Protein AF-A0A7G8DFV8-F1 (afdb_monomer_lite)

Secondary structure (DSSP, 8-state):
-HHHHHHHHHHHTT--SSPPHHHHHHHHHHHHHHHHHHHHHHHHH--

Sequence (47 aa):
MKKRLVSIDGELAKHRGPASERQSDLLRMRRETLLEMRDAERAFWGD

pLDDT: mean 91.1, s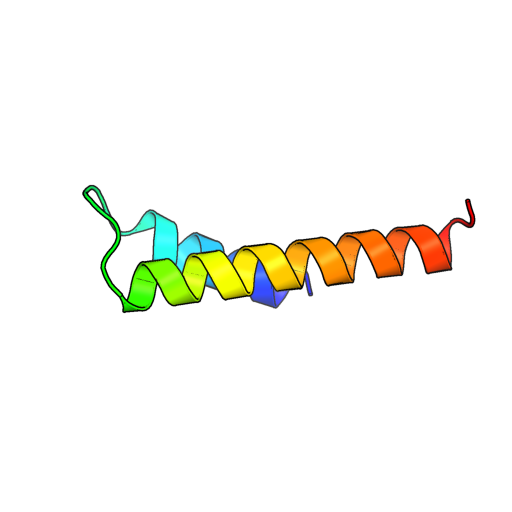td 7.7, range [58.31, 98.12]

Structure (mmCIF, N/CA/C/O backbone):
data_AF-A0A7G8DFV8-F1
#
_entry.id   AF-A0A7G8DFV8-F1
#
loop_
_atom_site.group_PDB
_atom_site.id
_atom_site.type_symbol
_atom_site.label_atom_id
_atom_site.label_alt_id
_atom_site.label_comp_id
_atom_site.label_asym_id
_atom_site.label_entity_id
_atom_site.label_seq_id
_atom_site.pdbx_PDB_ins_code
_atom_site.Cartn_x
_atom_site.Cartn_y
_atom_site.Cartn_z
_atom_site.occupancy
_atom_site.B_iso_or_equiv
_atom_site.auth_seq_id
_atom_s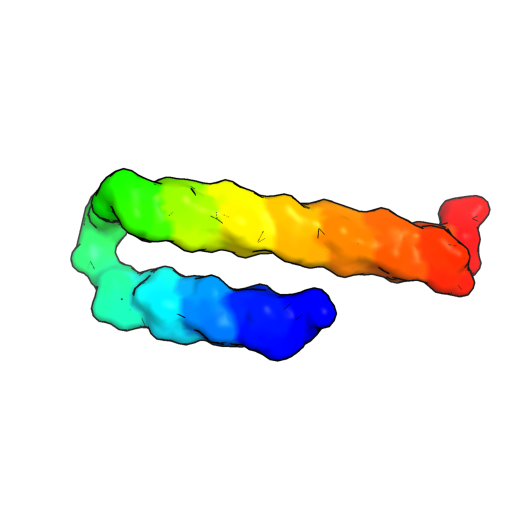ite.auth_comp_id
_atom_site.auth_asym_id
_atom_site.auth_atom_id
_atom_site.pdbx_PDB_model_num
ATOM 1 N N . MET A 1 1 ? 7.954 -6.105 -2.243 1.00 83.06 1 MET A N 1
ATOM 2 C CA . MET A 1 1 ? 6.680 -5.349 -2.195 1.00 83.06 1 MET A CA 1
ATOM 3 C C . MET A 1 1 ? 5.468 -6.229 -1.875 1.00 83.06 1 MET A C 1
ATOM 5 O O . MET A 1 1 ? 4.838 -5.982 -0.858 1.00 83.06 1 MET A O 1
ATOM 9 N N . LYS A 1 2 ? 5.199 -7.323 -2.611 1.00 87.25 2 LYS A N 1
ATOM 10 C CA . LYS A 1 2 ? 4.063 -8.240 -2.340 1.00 87.25 2 LYS A CA 1
ATOM 11 C C . LYS A 1 2 ? 3.945 -8.727 -0.878 1.00 87.25 2 LYS A C 1
ATOM 13 O O . LYS A 1 2 ? 2.861 -8.686 -0.314 1.00 87.25 2 LYS A O 1
ATOM 18 N N . LYS A 1 3 ? 5.057 -9.109 -0.227 1.00 93.19 3 LYS A N 1
ATOM 19 C CA . LYS A 1 3 ? 5.070 -9.495 1.206 1.00 93.19 3 LYS A CA 1
ATOM 20 C C . LYS A 1 3 ? 4.677 -8.345 2.157 1.00 93.19 3 LYS A C 1
ATOM 22 O O . LYS A 1 3 ? 3.981 -8.586 3.135 1.00 93.19 3 LYS A O 1
ATOM 27 N N . ARG A 1 4 ? 5.094 -7.104 1.858 1.00 92.44 4 ARG A N 1
ATOM 28 C CA . ARG A 1 4 ? 4.747 -5.893 2.633 1.00 92.44 4 ARG A CA 1
ATOM 29 C C . ARG A 1 4 ? 3.247 -5.610 2.534 1.00 92.44 4 ARG A C 1
ATOM 31 O O . ARG A 1 4 ? 2.614 -5.401 3.560 1.00 92.44 4 ARG A O 1
ATOM 38 N N . LEU A 1 5 ? 2.685 -5.695 1.326 1.00 94.50 5 LEU A N 1
ATOM 39 C CA . LEU A 1 5 ? 1.254 -5.494 1.084 1.00 94.50 5 LEU A CA 1
ATOM 40 C C . LEU A 1 5 ? 0.389 -6.511 1.847 1.00 94.50 5 LEU A C 1
ATOM 42 O O . LEU A 1 5 ? -0.524 -6.112 2.558 1.00 94.50 5 LEU A O 1
ATOM 46 N N . VAL A 1 6 ? 0.737 -7.803 1.785 1.00 95.56 6 VAL A N 1
ATOM 47 C CA . VAL A 1 6 ? 0.015 -8.869 2.511 1.00 95.56 6 VAL A CA 1
ATOM 48 C C . VAL A 1 6 ? 0.022 -8.641 4.025 1.00 95.56 6 VAL A C 1
ATOM 50 O O . VAL A 1 6 ? -0.990 -8.865 4.681 1.00 95.56 6 VAL A O 1
ATOM 53 N N . SER A 1 7 ? 1.141 -8.174 4.585 1.00 95.06 7 SER A N 1
ATOM 54 C CA . SER A 1 7 ? 1.227 -7.848 6.014 1.00 95.06 7 SER A CA 1
ATOM 55 C C . SER A 1 7 ? 0.276 -6.706 6.397 1.00 95.06 7 SER A C 1
ATOM 57 O O . SER A 1 7 ? -0.485 -6.825 7.356 1.00 95.06 7 SER A O 1
ATOM 59 N N . ILE A 1 8 ? 0.266 -5.627 5.605 1.00 94.06 8 ILE A N 1
ATOM 60 C CA . ILE A 1 8 ? -0.615 -4.471 5.826 1.00 94.06 8 ILE A CA 1
ATOM 61 C C . ILE A 1 8 ? -2.089 -4.883 5.722 1.00 94.06 8 ILE A C 1
ATOM 63 O O . ILE A 1 8 ? -2.887 -4.540 6.594 1.00 94.06 8 ILE A O 1
ATOM 67 N N . ASP A 1 9 ? -2.444 -5.657 4.697 1.00 93.69 9 ASP A N 1
ATOM 68 C CA . ASP A 1 9 ? -3.809 -6.154 4.505 1.00 93.69 9 ASP A CA 1
ATOM 69 C C . ASP A 1 9 ? -4.243 -7.079 5.654 1.00 93.69 9 ASP A C 1
ATOM 71 O O . ASP A 1 9 ? -5.375 -6.987 6.127 1.00 93.69 9 ASP A O 1
ATOM 75 N N . GLY A 1 10 ? -3.335 -7.920 6.161 1.00 94.31 10 GLY A N 1
ATOM 76 C CA . GLY A 1 10 ? -3.589 -8.782 7.316 1.00 94.31 10 GLY A CA 1
ATOM 77 C C . GLY A 1 10 ? -3.855 -8.009 8.611 1.00 94.31 10 GLY A C 1
ATOM 78 O O . GLY A 1 10 ? -4.699 -8.421 9.403 1.00 94.31 10 GLY A O 1
ATOM 79 N N . GLU A 1 11 ? -3.175 -6.881 8.832 1.00 92.06 11 GLU A N 1
ATOM 80 C CA . GLU A 1 11 ? -3.444 -5.986 9.967 1.00 92.06 11 GLU A CA 1
ATOM 81 C C . GLU A 1 11 ? -4.784 -5.250 9.806 1.00 92.06 11 GLU A C 1
ATOM 83 O O . GLU A 1 11 ? -5.559 -5.161 10.758 1.00 92.06 11 GLU A O 1
ATOM 88 N N . LEU A 1 12 ? -5.096 -4.767 8.598 1.00 91.06 12 LEU A N 1
ATOM 89 C CA . LEU A 1 12 ? -6.348 -4.057 8.314 1.00 91.06 12 LEU A CA 1
ATOM 90 C C . LEU A 1 12 ? -7.582 -4.969 8.409 1.00 91.06 12 LEU A C 1
ATOM 92 O O . LEU A 1 12 ? -8.627 -4.531 8.890 1.00 91.06 12 LEU A O 1
ATOM 96 N N . ALA A 1 13 ? -7.465 -6.238 8.007 1.00 90.12 13 ALA A N 1
ATOM 97 C CA . ALA A 1 13 ? -8.572 -7.199 7.989 1.00 90.12 13 ALA A CA 1
ATOM 98 C C . ALA A 1 13 ? -9.112 -7.573 9.383 1.00 90.12 13 ALA A C 1
ATOM 100 O O . ALA A 1 13 ? -10.241 -8.052 9.500 1.00 90.12 13 ALA A O 1
ATOM 101 N N . LYS A 1 14 ? -8.329 -7.358 10.449 1.00 84.75 14 LYS A N 1
ATOM 102 C CA . LYS A 1 14 ? -8.700 -7.719 11.831 1.00 84.75 14 LYS A CA 1
ATOM 103 C C . LYS A 1 14 ? -9.733 -6.777 12.456 1.00 84.75 14 LYS A C 1
ATOM 105 O O . LYS A 1 14 ? -10.231 -7.061 13.543 1.00 84.75 14 LYS A O 1
ATOM 110 N N . HIS A 1 15 ? -10.065 -5.666 11.803 1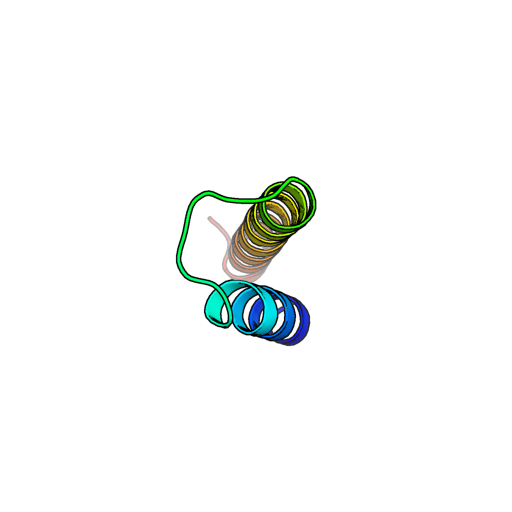.00 77.38 15 HIS A N 1
ATOM 111 C CA . HIS A 1 15 ? -10.897 -4.620 12.387 1.00 77.38 15 HIS A CA 1
ATOM 112 C C . HIS A 1 15 ? -12.182 -4.366 11.596 1.00 77.38 15 HIS A C 1
ATOM 114 O O . HIS A 1 15 ? -12.200 -4.372 10.367 1.00 77.38 15 HIS A O 1
ATOM 120 N N . ARG A 1 16 ? -13.267 -4.091 12.329 1.00 73.00 16 ARG A N 1
ATOM 121 C CA . ARG A 1 16 ? -14.544 -3.599 11.800 1.00 73.00 16 ARG A CA 1
ATOM 122 C C . ARG A 1 16 ? -14.905 -2.315 12.543 1.00 73.00 16 ARG A C 1
ATOM 124 O O . ARG A 1 16 ? -15.071 -2.353 13.757 1.00 73.00 16 ARG A O 1
ATOM 131 N N . GLY A 1 17 ? -14.992 -1.195 11.829 1.00 78.06 17 GLY A N 1
ATOM 132 C CA . GLY A 1 17 ? -15.297 0.122 12.396 1.00 78.06 17 GLY A CA 1
ATOM 133 C C . GLY A 1 17 ? -14.533 1.259 11.706 1.00 78.06 17 GLY A C 1
ATOM 134 O O . GLY A 1 17 ? -13.798 1.002 10.749 1.00 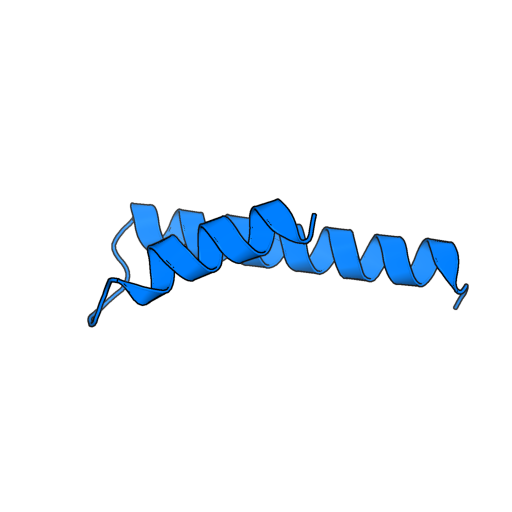78.06 17 GLY A O 1
ATOM 135 N N . PRO A 1 18 ? -14.712 2.511 12.164 1.00 81.06 18 PRO A N 1
ATOM 136 C CA . PRO A 1 18 ? -13.949 3.658 11.677 1.00 81.06 18 PRO A CA 1
ATOM 137 C C . PRO A 1 18 ? -12.445 3.449 11.869 1.00 81.06 18 PRO A C 1
ATOM 139 O O . PRO A 1 18 ? -12.020 2.850 12.856 1.00 81.06 18 PRO A O 1
ATOM 142 N N . ALA A 1 19 ? -11.644 3.960 10.934 1.00 82.19 19 ALA A N 1
ATOM 143 C CA . ALA A 1 19 ? -10.197 3.821 10.996 1.00 82.19 19 ALA A CA 1
ATOM 144 C C . ALA A 1 19 ? -9.621 4.594 12.194 1.00 82.19 19 ALA A C 1
ATOM 146 O O . ALA A 1 19 ? -9.798 5.807 12.297 1.00 82.19 19 ALA A O 1
ATOM 147 N N . SER A 1 20 ? -8.889 3.905 13.070 1.00 90.38 20 S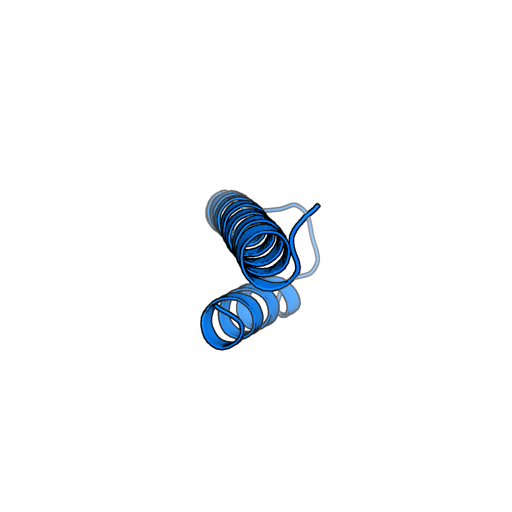ER A N 1
ATOM 148 C CA . SER A 1 20 ? -8.006 4.561 14.038 1.00 90.38 20 SER A CA 1
ATOM 149 C C . SER A 1 20 ? -6.838 5.265 13.330 1.00 90.38 20 SER A C 1
ATOM 151 O O . SER A 1 20 ? -6.586 5.051 12.141 1.00 90.38 20 SER A O 1
ATOM 153 N N . GLU A 1 21 ? -6.083 6.089 14.056 1.00 92.88 21 GLU A N 1
ATOM 154 C CA . GLU A 1 21 ? -4.882 6.755 13.528 1.00 92.88 21 GLU A CA 1
ATOM 155 C C . GLU A 1 21 ? -3.881 5.742 12.945 1.00 92.88 21 GLU A C 1
ATOM 157 O O . GLU A 1 21 ? -3.510 5.831 11.775 1.00 92.88 21 GLU A O 1
ATOM 162 N N . ARG A 1 22 ? -3.585 4.669 13.691 1.00 91.00 22 ARG A N 1
ATOM 163 C CA . ARG A 1 22 ? -2.744 3.558 13.214 1.00 91.00 22 ARG A CA 1
ATOM 164 C C . ARG A 1 22 ? -3.281 2.920 11.929 1.00 91.00 22 ARG A C 1
ATOM 166 O O . ARG A 1 22 ? -2.503 2.517 11.069 1.00 91.00 22 ARG A O 1
ATOM 173 N N . GLN A 1 23 ? -4.600 2.794 11.780 1.00 90.50 23 GLN A N 1
ATOM 174 C CA . GLN A 1 23 ? -5.190 2.253 10.552 1.00 90.50 23 GLN A CA 1
ATOM 175 C C . GLN A 1 23 ? -5.088 3.232 9.387 1.00 90.50 23 GLN A C 1
ATOM 177 O O . GLN A 1 23 ? -4.862 2.805 8.257 1.00 90.50 23 GLN A O 1
ATOM 182 N N . SER A 1 24 ? -5.205 4.529 9.655 1.00 93.44 24 SER A N 1
ATOM 183 C CA . SER A 1 24 ? -4.976 5.570 8.653 1.00 93.44 24 SER A CA 1
ATOM 184 C C . SER A 1 24 ? -3.535 5.519 8.137 1.00 93.44 24 SER A C 1
ATOM 186 O O . SER A 1 24 ? -3.310 5.594 6.928 1.00 93.44 24 SER A O 1
ATOM 188 N N . ASP A 1 25 ? -2.568 5.275 9.022 1.00 95.12 25 ASP A N 1
ATOM 189 C CA . ASP A 1 25 ? -1.170 5.067 8.640 1.00 95.12 25 ASP A CA 1
ATOM 190 C C . ASP A 1 25 ? -0.971 3.780 7.835 1.00 95.12 25 ASP A C 1
ATOM 192 O O . ASP A 1 25 ? -0.300 3.795 6.802 1.00 95.12 25 ASP A O 1
ATOM 196 N N . LEU A 1 26 ? -1.605 2.674 8.241 1.00 94.50 26 LEU A N 1
ATOM 197 C CA . LEU A 1 26 ? -1.601 1.424 7.474 1.00 94.50 26 LEU A CA 1
ATOM 198 C C . LEU A 1 26 ? -2.182 1.618 6.067 1.00 94.50 26 LEU A C 1
ATOM 200 O O . LEU A 1 26 ? -1.597 1.142 5.096 1.00 94.50 26 LEU A O 1
ATOM 204 N N . LEU A 1 27 ? -3.281 2.360 5.927 1.00 93.50 27 LEU A N 1
ATOM 205 C CA . LEU A 1 27 ? -3.876 2.695 4.630 1.00 93.50 27 LEU A CA 1
ATOM 206 C C . LEU A 1 27 ? -2.951 3.577 3.779 1.00 93.50 27 LEU A C 1
ATOM 208 O O . LEU A 1 27 ? -2.847 3.355 2.568 1.00 93.50 27 LEU A O 1
ATOM 212 N N . ARG A 1 28 ? -2.237 4.533 4.388 1.00 96.19 28 ARG A N 1
ATOM 213 C CA . ARG A 1 28 ? -1.235 5.357 3.692 1.00 96.19 28 ARG A CA 1
ATOM 214 C C . ARG A 1 28 ? -0.080 4.500 3.173 1.00 96.19 28 ARG A C 1
ATOM 216 O O . ARG A 1 28 ? 0.206 4.531 1.977 1.00 96.19 28 ARG A O 1
ATOM 223 N N . MET A 1 29 ? 0.487 3.648 4.027 1.00 96.81 29 MET A N 1
ATOM 224 C CA . MET A 1 29 ? 1.548 2.707 3.646 1.00 96.81 29 MET A CA 1
ATOM 225 C C . MET A 1 29 ? 1.087 1.716 2.571 1.00 96.81 29 MET A C 1
ATOM 227 O O . MET A 1 29 ? 1.857 1.359 1.673 1.00 96.81 29 MET A O 1
ATOM 231 N N . ARG A 1 30 ? -0.176 1.274 2.631 1.00 96.38 30 ARG A N 1
ATOM 232 C CA . ARG A 1 30 ? -0.789 0.425 1.603 1.00 96.38 30 ARG A CA 1
ATOM 233 C C . ARG A 1 30 ? -0.803 1.131 0.253 1.00 96.38 30 ARG A C 1
ATOM 235 O O . ARG A 1 30 ? -0.378 0.548 -0.742 1.00 96.38 30 ARG A O 1
ATOM 242 N N . ARG A 1 31 ? -1.272 2.384 0.221 1.00 97.44 31 ARG A N 1
ATOM 243 C CA . ARG A 1 31 ? -1.312 3.212 -0.992 1.00 97.44 31 ARG A CA 1
ATOM 244 C C . ARG A 1 31 ? 0.084 3.398 -1.581 1.00 97.44 31 ARG A C 1
ATOM 246 O O . ARG A 1 31 ? 0.251 3.193 -2.776 1.00 97.44 31 ARG A O 1
ATOM 253 N N . GLU A 1 32 ? 1.066 3.757 -0.761 1.00 98.12 32 GLU A N 1
ATOM 254 C CA . GLU A 1 32 ? 2.460 3.923 -1.198 1.00 98.12 32 GLU A CA 1
ATOM 255 C C . GLU A 1 32 ? 3.017 2.632 -1.802 1.00 98.12 32 GLU A C 1
ATOM 257 O O .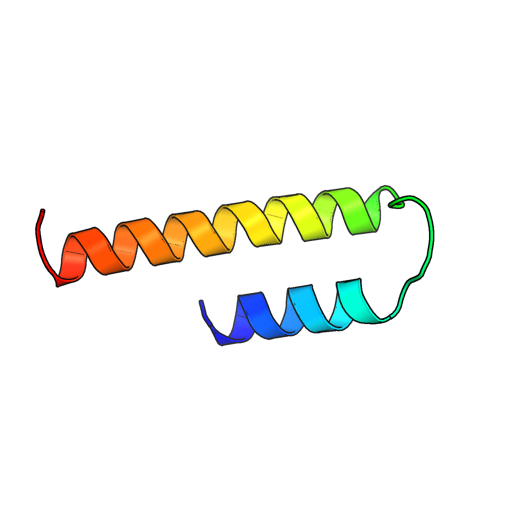 GLU A 1 32 ? 3.523 2.648 -2.918 1.00 98.12 32 GLU A O 1
ATOM 262 N N . THR A 1 33 ? 2.813 1.493 -1.134 1.00 96.94 33 THR A N 1
ATOM 263 C CA . THR A 1 33 ? 3.275 0.186 -1.631 1.00 96.94 33 THR A CA 1
ATOM 264 C C . THR A 1 33 ? 2.647 -0.170 -2.984 1.00 96.94 33 THR A C 1
ATOM 266 O O . THR A 1 33 ? 3.314 -0.739 -3.845 1.00 96.94 33 THR A O 1
ATOM 269 N N . LEU A 1 34 ? 1.367 0.156 -3.197 1.00 96.62 34 LEU A N 1
ATOM 270 C CA . LEU A 1 34 ? 0.692 -0.076 -4.479 1.00 96.62 34 LEU A CA 1
ATOM 271 C C . LEU A 1 34 ? 1.229 0.830 -5.593 1.00 96.62 34 LEU A C 1
ATOM 273 O O . LEU A 1 34 ? 1.349 0.380 -6.731 1.00 96.62 34 LEU A O 1
ATOM 277 N N . LEU A 1 35 ? 1.562 2.084 -5.276 1.00 97.12 35 LEU A N 1
ATOM 278 C CA . LEU A 1 35 ? 2.180 3.003 -6.233 1.00 97.12 35 LEU A CA 1
ATOM 279 C C . LEU A 1 35 ? 3.588 2.539 -6.617 1.00 97.12 35 LEU A C 1
ATOM 281 O O . LEU A 1 35 ? 3.871 2.453 -7.806 1.00 97.12 35 LEU A O 1
ATOM 285 N N . GLU A 1 36 ? 4.413 2.145 -5.643 1.00 96.75 36 GLU A N 1
ATOM 286 C CA . GLU A 1 36 ? 5.736 1.552 -5.892 1.00 96.75 36 GLU A CA 1
ATOM 287 C C . GLU A 1 36 ? 5.634 0.322 -6.810 1.00 96.75 36 GLU A C 1
ATOM 289 O O . GLU A 1 36 ? 6.415 0.175 -7.747 1.00 96.75 36 GLU A O 1
ATOM 294 N N . MET A 1 37 ? 4.644 -0.551 -6.579 1.00 95.81 37 MET A N 1
ATOM 295 C CA . MET A 1 37 ? 4.406 -1.714 -7.439 1.00 95.81 37 MET A CA 1
ATOM 296 C C . MET A 1 37 ? 4.002 -1.305 -8.854 1.00 95.81 37 MET A C 1
ATOM 298 O O . MET A 1 37 ? 4.568 -1.825 -9.807 1.00 95.81 37 MET A O 1
ATOM 302 N N . ARG A 1 38 ? 3.060 -0.367 -9.006 1.00 95.88 38 ARG A N 1
ATOM 303 C CA . ARG A 1 38 ? 2.653 0.148 -10.323 1.00 95.88 38 ARG A CA 1
ATOM 304 C C . ARG A 1 38 ? 3.843 0.736 -11.084 1.00 95.88 38 ARG A C 1
ATOM 306 O O . ARG A 1 38 ? 3.985 0.479 -12.274 1.00 95.88 38 ARG A O 1
ATOM 313 N N . ASP A 1 39 ? 4.672 1.525 -10.412 1.00 96.12 39 ASP A N 1
ATOM 314 C CA . ASP A 1 39 ? 5.823 2.177 -11.034 1.00 96.12 39 ASP A CA 1
ATOM 315 C C . ASP A 1 39 ? 6.900 1.146 -11.416 1.00 96.12 39 ASP A C 1
ATOM 317 O O . ASP A 1 39 ? 7.490 1.249 -12.489 1.00 96.12 39 ASP A O 1
ATOM 321 N N . ALA A 1 40 ? 7.088 0.096 -10.608 1.00 94.69 40 ALA A N 1
ATOM 322 C CA . ALA A 1 40 ? 7.949 -1.035 -10.953 1.00 94.69 40 ALA A CA 1
ATOM 323 C C . ALA A 1 40 ? 7.426 -1.838 -12.156 1.00 94.69 40 ALA A C 1
ATOM 325 O O . ALA A 1 40 ? 8.216 -2.206 -13.021 1.00 94.69 40 ALA A O 1
ATOM 326 N N . GLU A 1 41 ? 6.113 -2.079 -12.246 1.00 95.81 41 GLU A N 1
ATOM 327 C CA . GLU A 1 41 ? 5.502 -2.733 -13.412 1.00 95.81 41 GLU A CA 1
ATOM 328 C C . GLU A 1 41 ? 5.697 -1.885 -14.678 1.00 95.81 41 GLU A C 1
ATOM 330 O O . GLU A 1 41 ? 6.125 -2.414 -15.698 1.00 95.81 41 GLU A O 1
ATOM 335 N N . ARG A 1 42 ? 5.482 -0.563 -14.614 1.00 96.12 42 ARG A N 1
ATOM 336 C CA . ARG A 1 42 ? 5.762 0.342 -15.746 1.00 96.12 42 ARG A CA 1
ATOM 337 C C . ARG A 1 42 ? 7.223 0.314 -16.172 1.00 96.12 42 ARG A C 1
ATOM 339 O O . ARG A 1 42 ? 7.509 0.253 -17.359 1.00 96.12 42 ARG A O 1
ATOM 346 N N . ALA A 1 43 ? 8.147 0.341 -15.213 1.00 95.06 43 ALA A N 1
ATOM 347 C CA . ALA A 1 43 ? 9.575 0.270 -15.505 1.00 95.06 43 ALA A CA 1
ATOM 348 C C . ALA A 1 43 ? 9.981 -1.075 -16.132 1.00 95.06 43 ALA A C 1
ATOM 350 O O . ALA A 1 43 ? 10.931 -1.121 -16.908 1.00 95.06 43 ALA A O 1
ATOM 351 N N . PHE A 1 44 ? 9.281 -2.161 -15.791 1.00 94.56 44 PHE A N 1
ATOM 352 C CA . PHE A 1 44 ? 9.556 -3.495 -16.316 1.00 94.56 44 PHE A CA 1
ATOM 353 C C . PHE A 1 44 ? 8.964 -3.719 -17.712 1.00 94.56 44 PHE A C 1
ATOM 355 O O . PHE A 1 44 ? 9.652 -4.245 -18.584 1.00 94.56 44 PHE A O 1
ATOM 362 N N . TRP A 1 45 ? 7.705 -3.332 -17.929 1.00 92.94 45 TRP A N 1
ATOM 363 C CA . TRP A 1 45 ? 7.002 -3.574 -19.192 1.00 92.94 45 TRP A CA 1
ATOM 364 C C . TRP A 1 45 ? 7.212 -2.469 -20.236 1.00 92.94 45 TRP A C 1
ATOM 366 O O . TRP A 1 45 ? 7.113 -2.762 -21.424 1.00 92.94 45 TRP A O 1
ATOM 376 N N . GLY A 1 46 ? 7.549 -1.246 -19.807 1.00 79.75 46 GLY A N 1
ATOM 377 C CA . GLY A 1 46 ? 7.567 -0.050 -20.651 1.00 79.75 46 GLY A CA 1
ATOM 378 C C . GLY A 1 46 ? 6.147 0.414 -20.984 1.00 79.75 46 GLY A C 1
ATOM 379 O O . GLY A 1 46 ? 5.340 -0.379 -21.462 1.00 79.75 46 GLY A O 1
ATOM 380 N N . ASP A 1 47 ? 5.830 1.683 -20.708 1.00 58.31 47 ASP A N 1
ATOM 381 C CA . ASP A 1 47 ? 4.718 2.345 -21.412 1.00 58.31 47 ASP A CA 1
ATOM 382 C C . ASP A 1 47 ? 5.094 2.522 -22.897 1.00 58.31 47 ASP A C 1
ATOM 384 O O . ASP A 1 47 ? 6.273 2.863 -23.169 1.00 58.31 47 ASP A O 1
#

Radius of gyration: 12.82 Å; chains: 1; bounding box: 25×16×36 Å

Foldseek 3Di:
DVVLLVVLVVVLVVDDDDADPVNVVSVVVNVVVVVVVVVVVCVVPPD